Protein AF-A0A0G9JXY8-F1 (afdb_monomer)

Mean predicted aligned error: 20.59 Å

pLDDT: mean 70.26, std 19.55, range [36.16, 97.0]

Radius of gyration: 35.12 Å; Cα contacts (8 Å, |Δi|>4): 78; chains: 1; bounding box: 92×26×79 Å

Organism: NCBI:txid1447256

Structure (mmCIF, N/CA/C/O backbone):
data_AF-A0A0G9JXY8-F1
#
_entry.id   AF-A0A0G9JXY8-F1
#
loop_
_atom_site.group_PDB
_atom_site.id
_atom_site.type_symbol
_atom_site.label_atom_id
_atom_site.label_alt_id
_atom_site.label_comp_id
_atom_site.label_asym_id
_atom_site.label_entity_id
_atom_site.label_seq_id
_atom_site.pdbx_PDB_ins_code
_atom_site.Cartn_x
_atom_site.Cartn_y
_atom_site.Cartn_z
_atom_site.occupancy
_atom_site.B_iso_or_equiv
_atom_site.auth_seq_id
_atom_site.auth_comp_id
_atom_site.auth_asym_id
_atom_site.auth_atom_id
_atom_site.pdbx_PDB_model_num
ATOM 1 N N . MET A 1 1 ? -45.928 4.975 -36.017 1.00 40.66 1 MET A N 1
ATOM 2 C CA . MET A 1 1 ? -46.495 3.612 -35.951 1.00 40.66 1 MET A CA 1
ATOM 3 C C . MET A 1 1 ? -45.879 2.926 -34.745 1.00 40.66 1 MET A C 1
ATOM 5 O O . MET A 1 1 ? -44.666 2.890 -34.620 1.00 40.66 1 MET A O 1
ATOM 9 N N . MET A 1 2 ? -46.739 2.565 -33.805 1.00 36.16 2 MET A N 1
ATOM 10 C CA . MET A 1 2 ? -46.463 2.204 -32.417 1.00 36.16 2 MET A CA 1
ATOM 11 C C . MET A 1 2 ? -46.077 0.725 -32.297 1.00 36.16 2 MET A C 1
ATOM 13 O O . MET A 1 2 ? -46.647 -0.086 -33.024 1.00 36.16 2 MET A O 1
ATOM 17 N N . LYS A 1 3 ? -45.189 0.384 -31.352 1.00 41.06 3 LYS A N 1
ATOM 18 C CA . LYS A 1 3 ? -45.282 -0.812 -30.487 1.00 41.06 3 LYS A CA 1
ATOM 19 C C . LYS A 1 3 ? -44.211 -0.744 -29.393 1.00 41.06 3 LYS A C 1
ATOM 21 O O . LYS A 1 3 ? -43.094 -1.219 -29.542 1.00 41.06 3 LYS A O 1
ATOM 26 N N . ILE A 1 4 ? -44.592 -0.095 -28.297 1.00 48.12 4 ILE A N 1
ATOM 27 C CA . ILE A 1 4 ? -43.964 -0.228 -26.982 1.00 48.12 4 ILE A CA 1
ATOM 28 C C . ILE A 1 4 ? -44.532 -1.519 -26.388 1.00 48.12 4 ILE A C 1
ATOM 30 O O . ILE A 1 4 ? -45.752 -1.661 -26.303 1.00 48.12 4 ILE A O 1
ATOM 34 N N . LEU A 1 5 ? -43.667 -2.471 -26.042 1.00 46.06 5 LEU A N 1
ATOM 35 C CA . LEU A 1 5 ? -44.064 -3.706 -25.372 1.00 46.06 5 LEU A CA 1
ATOM 36 C C . LEU A 1 5 ? -44.065 -3.451 -23.860 1.00 46.06 5 LEU A C 1
ATOM 38 O O . LEU A 1 5 ? -43.018 -3.375 -23.223 1.00 46.06 5 LEU A O 1
ATOM 42 N N . THR A 1 6 ? -45.257 -3.249 -23.313 1.00 49.25 6 THR A N 1
ATOM 43 C CA . THR A 1 6 ? -45.555 -3.316 -21.881 1.00 49.25 6 THR A CA 1
ATOM 44 C C . THR A 1 6 ? -45.817 -4.770 -21.462 1.00 49.25 6 THR A C 1
ATOM 46 O O . THR A 1 6 ? -46.086 -5.608 -22.320 1.00 49.25 6 THR A O 1
ATOM 49 N N . ILE A 1 7 ? -45.830 -5.006 -20.137 1.00 50.84 7 ILE A N 1
ATOM 50 C CA . ILE A 1 7 ? -46.260 -6.208 -19.375 1.00 50.84 7 ILE A CA 1
ATOM 51 C C . ILE A 1 7 ? -45.054 -7.030 -18.857 1.00 50.84 7 ILE A C 1
ATOM 53 O O . ILE A 1 7 ? -44.237 -7.485 -19.638 1.00 50.84 7 ILE A O 1
ATOM 57 N N . GLY A 1 8 ? -44.853 -7.251 -17.552 1.00 46.72 8 GLY A N 1
ATOM 58 C CA . GLY A 1 8 ? -45.846 -7.326 -16.483 1.00 46.72 8 GLY A CA 1
ATOM 59 C C . GLY A 1 8 ? -45.350 -6.876 -15.108 1.00 46.72 8 GLY A C 1
ATOM 60 O O . GLY A 1 8 ? -44.263 -7.219 -14.652 1.00 46.72 8 GLY A O 1
ATOM 61 N N . LEU A 1 9 ? -46.242 -6.135 -14.449 1.00 49.97 9 LEU A N 1
ATOM 62 C CA . LEU A 1 9 ? -46.403 -6.098 -13.003 1.00 49.97 9 LEU A CA 1
ATOM 63 C C . LEU A 1 9 ? -46.558 -7.527 -12.459 1.00 49.97 9 LEU A C 1
ATOM 65 O O . LEU A 1 9 ? -47.470 -8.238 -12.876 1.00 49.97 9 LEU A O 1
ATOM 69 N N . LEU A 1 10 ? -45.780 -7.879 -11.437 1.00 45.28 10 LEU A N 1
ATOM 70 C CA . LEU A 1 10 ? -46.230 -8.818 -10.407 1.00 45.28 10 LEU A CA 1
ATOM 71 C C . LEU A 1 10 ? -45.672 -8.391 -9.041 1.00 45.28 10 LEU A C 1
ATOM 73 O O . LEU A 1 10 ? -44.858 -9.064 -8.421 1.00 45.28 10 LEU A O 1
ATOM 77 N N . SER A 1 11 ? -46.105 -7.209 -8.596 1.00 54.44 11 SER A N 1
ATOM 78 C CA . SER A 1 11 ? -46.057 -6.805 -7.190 1.00 54.44 11 SER A CA 1
ATOM 79 C C . SER A 1 11 ? -47.348 -7.284 -6.531 1.00 54.44 11 SER A C 1
ATOM 81 O O . SER A 1 11 ? -48.369 -6.608 -6.626 1.00 54.44 11 SER A O 1
ATOM 83 N N . ILE A 1 12 ? -47.331 -8.476 -5.931 1.00 59.62 12 ILE A N 1
ATOM 84 C CA . ILE A 1 12 ? -48.393 -8.959 -5.039 1.00 59.62 12 ILE A CA 1
ATOM 85 C C . ILE A 1 12 ? -47.738 -9.838 -3.977 1.00 59.62 12 ILE A C 1
ATOM 87 O O . ILE A 1 12 ? -47.480 -11.000 -4.236 1.00 59.62 12 ILE A O 1
ATOM 91 N N . PHE A 1 13 ? -47.474 -9.276 -2.799 1.00 47.97 13 PHE A N 1
ATOM 92 C CA . PHE A 1 13 ? -47.659 -9.941 -1.501 1.00 47.97 13 PHE A CA 1
ATOM 93 C C . PHE A 1 13 ? -47.705 -8.845 -0.429 1.00 47.97 13 PHE A C 1
ATOM 95 O O . PHE A 1 13 ? -46.766 -8.609 0.326 1.00 47.97 13 PHE A O 1
ATOM 102 N N . ILE A 1 14 ? -48.825 -8.120 -0.414 1.00 53.88 14 ILE A N 1
ATOM 103 C CA . ILE A 1 14 ? -49.224 -7.302 0.728 1.00 53.88 14 ILE A CA 1
ATOM 104 C C . ILE A 1 14 ? -49.769 -8.291 1.761 1.00 53.88 14 ILE A C 1
ATOM 106 O O . ILE A 1 14 ? -50.820 -8.895 1.555 1.00 53.88 14 ILE A O 1
ATOM 110 N N . LEU A 1 15 ? -49.027 -8.499 2.848 1.00 56.12 15 LEU A N 1
ATOM 111 C CA . LEU A 1 15 ? -49.523 -9.195 4.031 1.00 56.12 15 LEU A CA 1
ATOM 112 C C . LEU A 1 15 ? -50.567 -8.299 4.709 1.00 56.12 15 LEU A C 1
ATOM 114 O O . LEU A 1 15 ? -50.260 -7.478 5.570 1.00 56.12 15 LEU A O 1
ATOM 118 N N . SER A 1 16 ? -51.816 -8.452 4.276 1.00 55.81 16 SER A N 1
ATOM 119 C CA . SER A 1 16 ? -53.007 -7.911 4.923 1.00 55.81 16 SER A CA 1
ATOM 120 C C . SER A 1 16 ? -53.227 -8.628 6.256 1.00 55.81 16 SER A C 1
ATOM 122 O O . SER A 1 16 ? -53.865 -9.675 6.314 1.00 55.81 16 SER A O 1
ATOM 124 N N . GLY A 1 17 ? -52.679 -8.068 7.330 1.00 45.84 17 GLY A N 1
ATOM 125 C CA . GLY A 1 17 ? -52.884 -8.524 8.703 1.00 45.84 17 GLY A CA 1
ATOM 126 C C . GLY A 1 17 ? -53.539 -7.453 9.574 1.00 45.84 17 GLY A C 1
ATOM 127 O O . GLY A 1 17 ? -52.954 -7.054 10.572 1.00 45.84 17 GLY A O 1
ATOM 128 N N . CYS A 1 18 ? -54.736 -6.977 9.214 1.00 50.44 18 CYS A N 1
ATOM 129 C CA . CYS A 1 18 ? -55.580 -6.182 10.117 1.00 50.44 18 CYS A CA 1
ATOM 130 C C . CYS A 1 18 ? -56.654 -7.085 10.735 1.00 50.44 18 CYS A C 1
ATOM 132 O O . CYS A 1 18 ? -57.657 -7.392 10.098 1.00 50.44 18 CYS A O 1
ATOM 134 N N . SER A 1 19 ? -56.454 -7.503 11.985 1.00 45.44 19 SER A N 1
ATOM 135 C CA . SER A 1 19 ? -57.490 -8.143 12.804 1.00 45.44 19 SER A CA 1
ATOM 136 C C . SER A 1 19 ? -58.143 -7.082 13.694 1.00 45.44 19 SER A C 1
ATOM 138 O O . SER A 1 19 ? -57.686 -6.858 14.815 1.00 45.44 19 SER A O 1
ATOM 140 N N . SER A 1 20 ? -59.216 -6.434 13.230 1.00 50.00 20 SER A N 1
ATOM 141 C CA . SER A 1 20 ? -60.073 -5.624 14.106 1.00 50.00 20 SER A CA 1
ATOM 142 C C . SER A 1 20 ? -61.028 -6.542 14.874 1.00 50.00 20 SER A C 1
ATOM 144 O O . SER A 1 20 ? -61.936 -7.128 14.283 1.00 50.00 20 SER A O 1
ATOM 146 N N . LYS A 1 21 ? -60.843 -6.674 16.191 1.00 48.19 21 LYS A N 1
ATOM 147 C CA . LYS A 1 21 ? -61.873 -7.237 17.074 1.00 48.19 21 LYS A CA 1
ATOM 148 C C . LYS A 1 21 ? -62.808 -6.098 17.472 1.00 48.19 21 LYS A C 1
ATOM 150 O O . LYS A 1 21 ? -62.345 -5.105 18.023 1.00 48.19 21 LYS A O 1
ATOM 155 N N . GLN A 1 22 ? -64.086 -6.243 17.134 1.00 44.44 22 GLN A N 1
ATOM 156 C CA . GLN A 1 22 ? -65.157 -5.322 17.508 1.00 44.44 22 GLN A CA 1
ATOM 157 C C . GLN A 1 22 ? -65.331 -5.272 19.029 1.00 44.44 22 GLN A C 1
ATOM 159 O O . GLN A 1 22 ? -65.355 -6.303 19.702 1.00 44.44 22 GLN A O 1
ATOM 164 N N . GLU A 1 23 ? -65.471 -4.050 19.533 1.00 39.47 23 GLU A N 1
ATOM 165 C CA . GLU A 1 23 ? -65.946 -3.726 20.870 1.00 39.47 23 GLU A CA 1
ATOM 166 C C . GLU A 1 23 ? -67.444 -4.035 20.959 1.00 39.47 23 GLU A C 1
ATOM 168 O O . GLU A 1 23 ? -68.259 -3.446 20.252 1.00 39.47 23 GLU A O 1
ATOM 173 N N . THR A 1 24 ? -67.818 -4.948 21.850 1.00 39.16 24 THR A N 1
ATOM 174 C CA . THR A 1 24 ? -69.139 -4.916 22.483 1.00 39.16 24 TH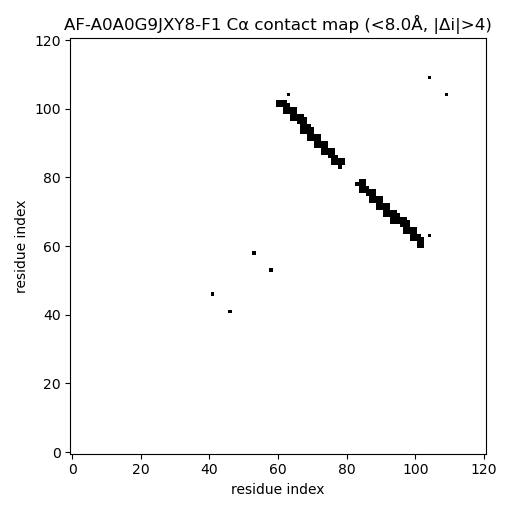R A CA 1
ATOM 175 C C . THR A 1 24 ? -68.995 -4.207 23.817 1.00 39.16 24 THR A C 1
ATOM 177 O O . THR A 1 24 ? -68.351 -4.707 24.741 1.00 39.16 24 THR A O 1
ATOM 180 N N . GLU A 1 25 ? -69.600 -3.028 23.879 1.00 42.75 25 GLU A N 1
ATOM 181 C CA . GLU A 1 25 ? -69.882 -2.253 25.076 1.00 42.75 25 GLU A CA 1
ATOM 182 C C . GLU A 1 25 ? -70.713 -3.102 26.053 1.00 42.75 25 GLU A C 1
ATOM 184 O O . GLU A 1 25 ? -71.868 -3.437 25.795 1.00 42.75 25 GLU A O 1
ATOM 189 N N . VAL A 1 26 ? -70.121 -3.457 27.193 1.00 43.06 26 VAL A N 1
ATOM 190 C CA . VAL A 1 26 ? -70.878 -3.744 28.413 1.00 43.06 26 VAL A CA 1
ATOM 191 C C . VAL A 1 26 ? -70.137 -3.086 29.563 1.00 43.06 26 VAL A C 1
ATOM 193 O O . VAL A 1 26 ? -69.029 -3.468 29.945 1.00 43.06 26 VAL A O 1
ATOM 196 N N . SER A 1 27 ? -70.762 -2.039 30.076 1.00 52.78 27 SER A N 1
ATOM 197 C CA . SER A 1 27 ? -70.394 -1.302 31.269 1.00 52.78 27 SER A CA 1
ATOM 198 C C . SER A 1 27 ? -70.265 -2.246 32.467 1.00 52.78 27 SER A C 1
ATOM 200 O O . SER A 1 27 ? -71.244 -2.695 33.055 1.00 52.78 27 SER A O 1
ATOM 202 N N . SER A 1 28 ? -69.029 -2.523 32.879 1.00 45.34 28 SER A N 1
ATOM 203 C CA . SER A 1 28 ? -68.752 -2.954 34.246 1.00 45.34 28 SER A CA 1
ATOM 204 C C . SER A 1 28 ? -67.434 -2.341 34.703 1.00 45.34 28 SER A C 1
ATOM 206 O O . SER A 1 28 ? -66.424 -2.362 33.999 1.00 45.34 28 SER A O 1
ATOM 208 N N . LEU A 1 29 ? -67.484 -1.695 35.863 1.00 53.19 29 LEU A N 1
ATOM 209 C CA . LEU A 1 29 ? -66.384 -0.955 36.466 1.00 53.19 29 LEU A CA 1
ATOM 210 C C . LEU A 1 29 ? -65.161 -1.868 36.61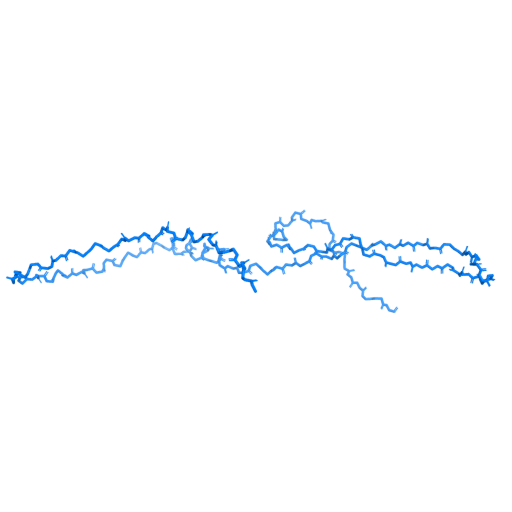9 1.00 53.19 29 LEU A C 1
ATOM 212 O O . LEU A 1 29 ? -65.125 -2.751 37.478 1.00 53.19 29 LEU A O 1
ATOM 216 N N . LYS A 1 30 ? -64.135 -1.651 35.792 1.00 50.25 30 LYS A N 1
ATOM 217 C CA . LYS A 1 30 ? -62.868 -2.370 35.907 1.00 50.25 30 LYS A CA 1
ATOM 218 C C . LYS A 1 30 ? -62.121 -1.822 37.121 1.00 50.25 30 LYS A C 1
ATOM 220 O O . LYS A 1 30 ? -61.562 -0.729 37.079 1.00 50.25 30 LYS A O 1
ATOM 225 N N . LYS A 1 31 ? -62.133 -2.584 38.216 1.00 53.12 31 LYS A N 1
ATOM 226 C CA . LYS A 1 31 ? -61.317 -2.338 39.411 1.00 53.12 31 LYS A CA 1
ATOM 227 C C . LYS A 1 31 ? -59.862 -2.141 38.976 1.00 53.12 31 LYS A C 1
ATOM 229 O O . LYS A 1 31 ? -59.235 -3.076 38.479 1.00 53.12 31 LYS A O 1
ATOM 234 N N . VAL A 1 32 ? -59.337 -0.930 39.147 1.00 51.88 32 VAL A N 1
ATOM 235 C CA . VAL A 1 32 ? -57.906 -0.658 38.993 1.00 51.88 32 VAL A CA 1
ATOM 236 C C . VAL A 1 32 ? -57.209 -1.404 40.126 1.00 51.88 32 VAL A C 1
ATOM 238 O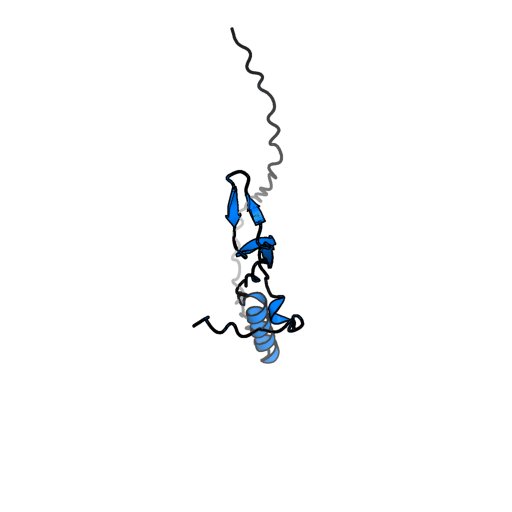 O . VAL A 1 32 ? -57.265 -0.995 41.283 1.00 51.88 32 VAL A O 1
ATOM 241 N N . SER A 1 33 ? -56.616 -2.556 39.815 1.00 56.00 33 SER A N 1
ATOM 242 C CA . SER A 1 33 ? -55.658 -3.193 40.714 1.00 56.00 33 SER A CA 1
ATOM 243 C C . SER A 1 33 ? -54.490 -2.223 40.897 1.00 56.00 33 SER A C 1
ATOM 245 O O . SER A 1 33 ? -53.978 -1.745 39.877 1.00 56.00 33 SER A O 1
ATOM 247 N N . PRO A 1 34 ? -54.033 -1.944 42.128 1.00 52.09 34 PRO A N 1
ATOM 248 C CA . PRO A 1 34 ? -52.748 -1.298 42.321 1.00 52.09 34 PRO A CA 1
ATOM 249 C C . PRO A 1 34 ? -51.713 -2.173 41.615 1.00 52.09 34 PRO A C 1
ATOM 251 O O . PRO A 1 34 ? -51.459 -3.301 42.031 1.00 52.09 34 PRO A O 1
ATOM 254 N N . GLN A 1 35 ? -51.176 -1.705 40.488 1.00 53.88 35 GLN A N 1
ATOM 255 C CA . GLN A 1 35 ? -49.955 -2.286 39.963 1.00 53.88 35 GLN A CA 1
ATOM 256 C C . GLN A 1 35 ? -48.870 -1.855 40.940 1.00 53.88 35 GLN A C 1
ATOM 258 O O . GLN A 1 35 ? -48.284 -0.782 40.797 1.00 53.88 35 GLN A O 1
ATOM 263 N N . GLU A 1 36 ? -48.652 -2.661 41.977 1.00 56.84 36 GLU A N 1
ATOM 264 C CA . GLU A 1 36 ? -47.386 -2.645 42.689 1.00 56.84 36 GLU A CA 1
ATOM 265 C C . GLU A 1 36 ? -46.319 -2.868 41.623 1.00 56.84 36 GLU A C 1
ATOM 267 O O . GLU A 1 36 ? -46.130 -3.970 41.105 1.00 56.84 36 GLU A O 1
ATOM 272 N N . LYS A 1 37 ? -45.657 -1.777 41.226 1.00 51.62 37 LYS A N 1
ATOM 273 C CA . LYS A 1 37 ? -44.377 -1.855 40.544 1.00 51.62 37 LYS A CA 1
ATOM 274 C C . LYS A 1 37 ? -43.452 -2.547 41.529 1.00 51.62 37 LYS A C 1
ATOM 276 O O . LYS A 1 37 ? -42.839 -1.896 42.368 1.00 51.62 37 LYS A O 1
ATOM 281 N N . ILE A 1 38 ? -43.384 -3.871 41.443 1.00 57.47 38 ILE A N 1
ATOM 282 C CA . ILE A 1 38 ? -42.322 -4.652 42.055 1.00 57.47 38 ILE A CA 1
ATOM 283 C C . ILE A 1 38 ? -41.064 -4.185 41.333 1.00 57.47 38 ILE A C 1
ATOM 285 O O . ILE A 1 38 ? -40.741 -4.647 40.237 1.00 57.47 38 ILE A O 1
ATOM 289 N N . VAL A 1 39 ? -40.409 -3.177 41.904 1.00 61.72 39 VAL A N 1
ATOM 290 C CA . VAL A 1 39 ? -39.080 -2.755 41.493 1.00 61.72 39 VAL A CA 1
ATOM 291 C C . VAL A 1 39 ? -38.202 -3.951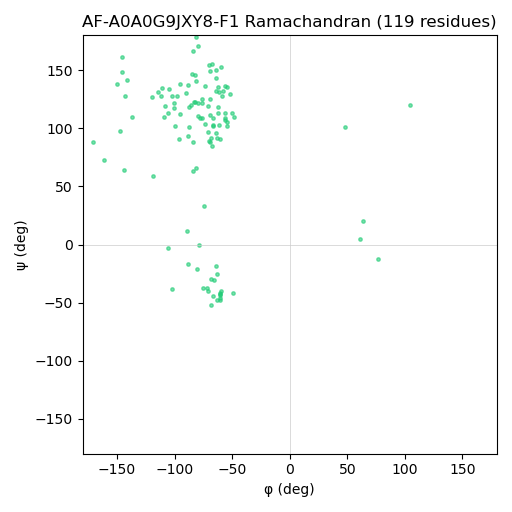 41.815 1.00 61.72 39 VAL A C 1
ATOM 293 O O . VAL A 1 39 ? -37.832 -4.167 42.965 1.00 61.72 39 VAL A O 1
ATOM 296 N N . LYS A 1 40 ? -37.959 -4.804 40.817 1.00 65.62 40 LYS A N 1
ATOM 297 C CA . LYS A 1 40 ? -36.940 -5.842 40.917 1.00 65.62 40 LYS A CA 1
ATOM 298 C C . LYS A 1 40 ? -35.626 -5.105 41.114 1.00 6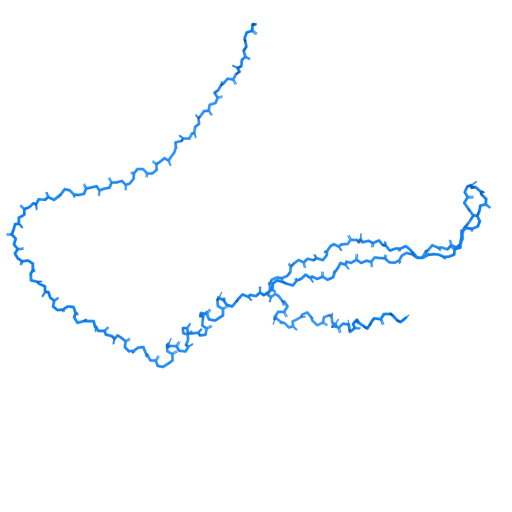5.62 40 LYS A C 1
ATOM 300 O O . LYS A 1 40 ? -35.112 -4.483 40.189 1.00 65.62 40 LYS A O 1
ATOM 305 N N . ILE A 1 41 ? -35.158 -5.097 42.355 1.00 68.38 41 ILE A N 1
ATOM 306 C CA . ILE A 1 41 ? -33.839 -4.600 42.707 1.00 68.38 41 ILE A CA 1
ATOM 307 C C . ILE A 1 41 ? -32.889 -5.643 42.132 1.00 68.38 41 ILE A C 1
ATOM 309 O O . ILE A 1 41 ? -32.723 -6.723 42.700 1.00 68.38 41 ILE A O 1
ATOM 313 N N . ASP A 1 42 ? -32.374 -5.369 40.936 1.00 70.25 42 ASP A N 1
ATOM 314 C CA . ASP A 1 42 ? -31.344 -6.200 40.330 1.00 70.25 42 ASP A CA 1
ATOM 315 C C . ASP A 1 42 ? -30.160 -6.272 41.303 1.00 70.25 42 ASP A C 1
ATOM 317 O O . ASP A 1 42 ? -29.781 -5.270 41.920 1.00 70.25 42 ASP A O 1
ATOM 321 N N . SER A 1 43 ? -29.592 -7.465 41.478 1.00 85.31 43 SER A N 1
ATOM 322 C CA . SER A 1 43 ? -28.381 -7.613 42.281 1.00 85.31 43 SER A CA 1
ATOM 323 C C . SER A 1 43 ? -27.257 -6.768 41.671 1.00 85.31 43 SER A C 1
ATOM 325 O O . SER A 1 43 ? -27.235 -6.526 40.462 1.00 85.31 43 SER A O 1
ATOM 327 N N . LEU A 1 44 ? -26.304 -6.333 42.503 1.00 86.50 44 LEU A N 1
ATOM 328 C CA . LEU A 1 44 ? -25.148 -5.546 42.053 1.00 86.50 44 LEU A CA 1
ATOM 329 C C . LEU A 1 44 ? -24.457 -6.204 40.841 1.00 86.50 44 LEU A C 1
ATOM 331 O O . LEU A 1 44 ? -24.161 -5.540 39.853 1.00 86.50 44 LEU A O 1
ATOM 335 N N . TYR A 1 45 ? -24.324 -7.532 40.886 1.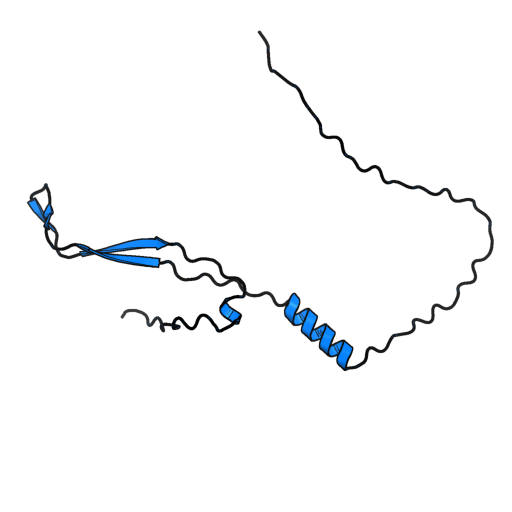00 85.69 45 TYR A N 1
ATOM 336 C CA . TYR A 1 45 ? -23.767 -8.342 39.808 1.00 85.69 45 TYR A CA 1
ATOM 337 C C . TYR A 1 45 ? -24.556 -8.239 38.495 1.00 85.69 45 TYR A C 1
ATOM 339 O O . TYR A 1 45 ? -23.968 -8.062 37.431 1.00 85.69 45 TYR A O 1
ATOM 347 N N . GLU A 1 46 ? -25.889 -8.332 38.539 1.00 90.50 46 GLU A N 1
ATOM 348 C CA . GLU A 1 46 ? -26.712 -8.234 37.326 1.00 90.50 46 GLU A CA 1
ATOM 349 C C . GLU A 1 46 ? -26.637 -6.838 36.701 1.00 90.50 46 GLU A C 1
ATOM 351 O O . GLU A 1 46 ? -26.714 -6.705 35.479 1.00 90.50 46 GLU A O 1
ATOM 356 N N . LYS A 1 47 ? -26.441 -5.798 37.518 1.00 90.06 47 LYS A N 1
ATOM 357 C CA . LYS A 1 47 ? -26.225 -4.437 37.028 1.00 90.06 47 LYS A CA 1
ATOM 358 C C . LYS A 1 47 ? -24.878 -4.303 36.311 1.00 90.06 47 LYS A C 1
ATOM 360 O O . LYS A 1 47 ? -24.859 -3.876 35.160 1.00 90.06 47 LYS A O 1
ATOM 365 N N . GLU A 1 48 ? -23.788 -4.730 36.946 1.00 89.00 48 GLU A N 1
ATOM 366 C CA . GLU A 1 48 ? -22.436 -4.685 36.364 1.00 89.00 48 GLU A CA 1
ATOM 367 C C . GLU A 1 48 ? -22.340 -5.524 35.087 1.00 89.00 48 GLU A C 1
ATOM 369 O O . GLU A 1 48 ? -21.791 -5.087 34.077 1.00 89.00 48 GLU A O 1
ATOM 374 N N . ARG A 1 49 ? -22.948 -6.715 35.088 1.00 89.06 49 ARG A N 1
ATOM 375 C CA . ARG A 1 49 ? -23.011 -7.583 33.911 1.00 89.06 49 ARG A CA 1
ATOM 376 C C . ARG A 1 49 ? -23.729 -6.906 32.745 1.00 89.06 49 ARG A C 1
ATOM 378 O O . ARG A 1 49 ? -23.276 -7.023 31.607 1.00 89.06 49 ARG A O 1
ATOM 385 N N . LYS A 1 50 ? -24.851 -6.225 33.003 1.00 88.88 50 LYS A N 1
ATOM 386 C CA . LYS A 1 50 ? -25.597 -5.486 31.973 1.00 88.88 50 LYS A CA 1
ATOM 387 C C . LYS A 1 50 ? -24.798 -4.293 31.458 1.00 88.88 50 LYS A C 1
ATOM 389 O O . LYS A 1 50 ? -24.734 -4.116 30.248 1.00 88.88 50 LYS A O 1
ATOM 394 N N . GLU A 1 51 ? -24.173 -3.518 32.342 1.00 88.06 51 GLU A N 1
ATOM 395 C CA . GLU A 1 51 ? -23.326 -2.378 31.965 1.00 88.06 51 GLU A CA 1
ATOM 396 C C . GLU A 1 51 ? -22.146 -2.821 31.094 1.00 88.06 51 GLU A C 1
ATOM 398 O O . GLU A 1 51 ? -21.972 -2.292 29.999 1.00 88.06 51 GLU A O 1
ATOM 403 N N . PHE A 1 52 ? -21.426 -3.870 31.496 1.00 85.38 52 PHE A N 1
ATOM 404 C CA . PHE A 1 52 ? -20.326 -4.441 30.716 1.00 85.38 52 PHE A CA 1
ATOM 405 C C . PHE A 1 52 ? -20.773 -4.931 29.330 1.00 85.38 52 PHE A C 1
ATOM 407 O O . PHE A 1 52 ? -20.076 -4.758 28.328 1.00 85.38 52 PHE A O 1
ATOM 414 N N . LEU A 1 53 ? -21.948 -5.557 29.251 1.00 84.56 53 LEU A N 1
ATOM 415 C CA . LEU A 1 53 ? -22.487 -6.096 28.006 1.00 84.56 53 LEU A CA 1
ATOM 416 C C . LEU A 1 53 ? -22.957 -4.977 27.066 1.00 84.56 53 LEU A C 1
ATOM 418 O O . LEU A 1 53 ? -22.718 -5.058 25.862 1.00 84.56 53 LEU A O 1
ATOM 422 N N . VAL A 1 54 ? -23.547 -3.911 27.612 1.00 84.38 54 VAL A N 1
ATOM 423 C CA . VAL A 1 54 ? -23.885 -2.686 26.874 1.00 84.38 54 VAL A CA 1
ATOM 424 C C . VAL A 1 54 ? -22.615 -2.008 26.363 1.00 84.38 54 VAL A C 1
ATOM 426 O O . VAL A 1 54 ? -22.525 -1.700 25.179 1.00 84.38 54 VAL A O 1
ATOM 429 N N . GLU A 1 55 ? -21.603 -1.836 27.208 1.00 81.12 55 GLU A N 1
ATOM 430 C CA . GLU A 1 55 ? -20.323 -1.250 26.810 1.00 81.12 55 GLU A CA 1
ATOM 431 C C . GLU A 1 55 ? -19.638 -2.082 25.718 1.00 81.12 55 GLU A C 1
ATOM 433 O O . GLU A 1 55 ? -19.176 -1.548 24.713 1.00 81.12 55 GLU A O 1
ATOM 438 N N . THR A 1 56 ? -19.640 -3.408 25.837 1.00 74.81 56 THR A N 1
ATOM 439 C CA . THR A 1 56 ? -19.001 -4.287 24.847 1.00 74.81 56 THR A CA 1
ATOM 440 C C . THR A 1 56 ? -19.766 -4.333 23.521 1.00 74.81 56 THR A C 1
ATOM 442 O O . THR A 1 56 ? -19.142 -4.351 22.461 1.00 74.81 56 THR A O 1
ATOM 445 N N . MET A 1 57 ? -21.103 -4.356 23.550 1.00 70.44 57 MET A N 1
ATOM 446 C CA . MET A 1 57 ? -21.921 -4.401 22.329 1.00 70.44 57 MET A CA 1
ATOM 447 C C . MET A 1 57 ? -21.987 -3.059 21.603 1.00 70.44 57 MET A C 1
ATOM 449 O O . MET A 1 57 ? -22.010 -3.042 20.374 1.00 70.44 57 MET A O 1
ATOM 453 N N . TYR A 1 58 ? -22.053 -1.952 22.345 1.00 67.38 58 TYR A N 1
ATOM 454 C CA . TYR A 1 58 ? -22.279 -0.620 21.783 1.00 67.38 58 TYR A CA 1
ATOM 455 C C . TYR A 1 58 ? -21.029 0.264 21.766 1.00 67.38 58 TYR A C 1
ATOM 457 O O . TYR A 1 58 ? -21.096 1.371 21.228 1.00 67.38 58 TYR A O 1
ATOM 465 N N . SER A 1 59 ? -19.883 -0.191 22.293 1.00 69.00 59 SER A N 1
ATOM 466 C CA . SER A 1 59 ? -18.613 0.496 22.045 1.00 69.00 59 SER A CA 1
ATOM 467 C C . SER A 1 59 ? -18.313 0.448 20.551 1.00 69.00 59 SER A C 1
ATOM 469 O O . SER A 1 59 ? -18.102 -0.606 19.944 1.00 69.00 59 SER A O 1
ATOM 471 N N . SER A 1 60 ? -18.337 1.621 19.923 1.00 60.41 60 SER A N 1
ATOM 472 C CA . SER A 1 60 ? -18.018 1.745 18.512 1.00 60.41 60 SER A CA 1
ATOM 473 C C . SER A 1 60 ? -16.544 1.406 18.315 1.00 60.41 60 SER A C 1
ATOM 475 O O . SER A 1 60 ? -15.634 2.145 18.693 1.00 60.41 60 SER A O 1
ATOM 477 N N . LYS A 1 61 ? -16.286 0.248 17.710 1.00 70.50 61 LYS A N 1
ATOM 478 C CA . LYS A 1 61 ? -14.942 -0.092 17.254 1.00 70.50 61 LYS A CA 1
ATOM 479 C C . LYS A 1 61 ? -14.623 0.820 16.076 1.00 70.50 61 LYS A C 1
ATOM 481 O O . LYS A 1 61 ? -15.262 0.726 15.031 1.00 70.50 61 LYS A O 1
ATOM 486 N N . ILE A 1 62 ? -13.683 1.739 16.271 1.00 75.75 62 ILE A N 1
ATOM 487 C CA . ILE A 1 62 ? -13.248 2.668 15.226 1.00 75.75 62 ILE A CA 1
ATOM 488 C C . ILE A 1 62 ? -12.637 1.837 14.089 1.00 75.75 62 ILE A C 1
ATOM 490 O O . ILE A 1 62 ? -11.655 1.135 14.326 1.00 75.75 62 ILE A O 1
ATOM 494 N N . PRO A 1 63 ? -13.185 1.876 12.865 1.00 80.19 63 PRO A N 1
ATOM 495 C CA . PRO A 1 63 ? -12.609 1.126 11.762 1.00 80.19 63 PRO A CA 1
ATOM 496 C C . PRO A 1 63 ? -11.211 1.669 11.458 1.00 80.19 63 PRO A C 1
ATOM 498 O O . PRO A 1 63 ? -11.013 2.879 11.337 1.00 80.19 63 PRO A O 1
ATOM 501 N N . VAL A 1 64 ? -10.241 0.769 11.320 1.00 82.75 64 VAL A N 1
ATOM 502 C CA . VAL A 1 64 ? -8.861 1.121 10.968 1.00 82.75 64 VAL A CA 1
ATOM 503 C C . VAL A 1 64 ? -8.583 0.603 9.563 1.00 82.75 64 VAL A C 1
ATOM 505 O O . VAL A 1 64 ? -8.924 -0.534 9.237 1.00 82.75 64 VAL A O 1
ATOM 508 N N . LYS A 1 65 ? -7.972 1.433 8.716 1.00 84.81 65 LYS A N 1
ATOM 509 C CA . LYS A 1 65 ? -7.521 1.021 7.383 1.00 84.81 65 LYS A CA 1
ATOM 510 C C . LYS A 1 65 ? -6.086 0.504 7.476 1.00 84.81 65 LYS A C 1
ATOM 512 O O . LYS A 1 65 ? -5.229 1.193 8.031 1.00 84.81 65 LYS A O 1
ATOM 517 N N . THR A 1 66 ? -5.803 -0.674 6.924 1.00 86.75 66 THR A N 1
ATOM 518 C CA . THR A 1 66 ? -4.410 -1.123 6.770 1.00 86.75 66 THR A CA 1
ATOM 519 C C . THR A 1 66 ? -3.680 -0.253 5.744 1.00 86.75 66 THR A C 1
ATOM 521 O O . THR A 1 66 ? -4.323 0.335 4.874 1.00 86.75 66 THR A O 1
ATOM 524 N N . PRO A 1 67 ? -2.343 -0.148 5.799 1.00 89.25 67 PRO A N 1
ATOM 525 C CA . PRO A 1 67 ? -1.597 0.513 4.734 1.00 89.25 67 PRO A CA 1
ATOM 526 C C . PRO A 1 67 ? -1.732 -0.247 3.404 1.00 89.25 67 PRO A C 1
ATOM 528 O O . PRO A 1 67 ? -1.875 -1.472 3.392 1.00 89.25 67 PRO A O 1
ATOM 531 N N . ASP A 1 68 ? -1.667 0.488 2.293 1.00 92.12 68 ASP A N 1
ATOM 532 C CA . ASP A 1 68 ? -1.648 -0.082 0.944 1.00 92.12 68 ASP A CA 1
ATOM 533 C C . ASP A 1 68 ? -0.312 -0.812 0.695 1.00 92.12 68 ASP A C 1
ATOM 535 O O . ASP A 1 68 ? 0.746 -0.422 1.208 1.00 92.12 68 ASP A O 1
ATOM 539 N N . LYS A 1 69 ? -0.332 -1.866 -0.125 1.00 92.38 69 LYS A N 1
ATOM 540 C CA . LYS A 1 69 ? 0.879 -2.606 -0.493 1.00 92.38 69 LYS A CA 1
ATOM 541 C C . LYS A 1 69 ? 1.528 -1.968 -1.715 1.00 92.38 69 LYS A C 1
ATOM 543 O O . LYS A 1 69 ? 0.951 -1.953 -2.803 1.00 92.38 69 LYS A O 1
ATOM 548 N N . ILE A 1 70 ? 2.759 -1.492 -1.545 1.00 94.38 70 ILE A N 1
ATOM 549 C CA . ILE A 1 70 ? 3.527 -0.806 -2.590 1.00 94.38 70 ILE A CA 1
ATOM 550 C C . ILE A 1 70 ? 4.742 -1.655 -2.967 1.00 94.38 70 ILE A C 1
ATOM 552 O O . ILE A 1 70 ? 5.495 -2.100 -2.099 1.00 94.38 70 ILE A O 1
ATOM 556 N N . LEU A 1 71 ? 4.949 -1.867 -4.266 1.00 95.75 71 LEU A N 1
ATOM 557 C CA . LEU A 1 71 ? 6.184 -2.422 -4.809 1.00 95.75 71 LEU A CA 1
ATOM 558 C C . LEU A 1 71 ? 7.114 -1.301 -5.250 1.00 95.75 71 LEU A C 1
ATOM 560 O O . LEU A 1 71 ? 6.688 -0.340 -5.888 1.00 95.75 71 LEU A O 1
ATOM 564 N N . ARG A 1 72 ? 8.400 -1.469 -4.942 1.00 95.56 72 ARG A N 1
ATOM 565 C CA . ARG A 1 72 ? 9.476 -0.614 -5.433 1.00 95.56 72 ARG A CA 1
ATOM 566 C C . ARG A 1 72 ? 10.261 -1.373 -6.494 1.00 95.56 72 ARG A C 1
ATOM 568 O O . ARG A 1 72 ? 10.932 -2.351 -6.171 1.00 95.56 72 ARG A O 1
ATOM 575 N N . VAL A 1 73 ? 10.185 -0.905 -7.732 1.00 95.94 73 VAL A N 1
ATOM 576 C CA . VAL A 1 73 ? 10.897 -1.472 -8.878 1.00 95.94 73 VAL A CA 1
ATOM 577 C C . VAL A 1 73 ? 12.128 -0.620 -9.152 1.00 9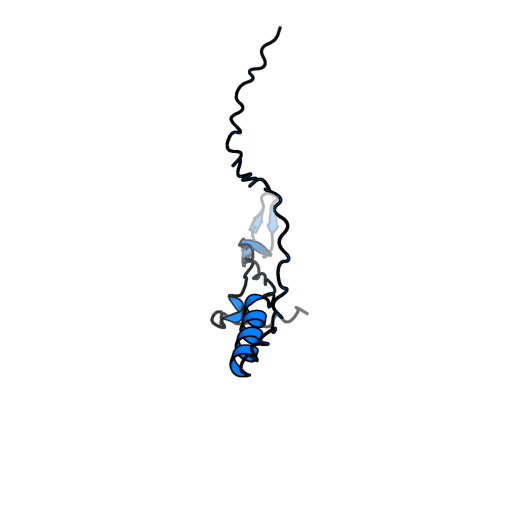5.94 73 VAL A C 1
ATOM 579 O O . VAL A 1 73 ? 12.005 0.582 -9.375 1.00 95.94 73 VAL A O 1
ATOM 582 N N . LEU A 1 74 ? 13.308 -1.237 -9.113 1.00 95.62 74 LEU A N 1
ATOM 583 C CA . LEU A 1 74 ? 14.541 -0.617 -9.591 1.00 95.62 74 LEU A CA 1
ATOM 584 C C . LEU A 1 74 ? 14.617 -0.802 -11.102 1.00 95.62 74 LEU A C 1
ATOM 586 O O . LEU A 1 74 ? 14.600 -1.933 -11.586 1.00 95.62 74 LEU A O 1
ATOM 590 N N . VAL A 1 75 ? 14.722 0.303 -11.824 1.00 94.69 75 VAL A N 1
ATOM 591 C CA . VAL A 1 75 ? 15.016 0.299 -13.252 1.00 94.69 75 VAL A CA 1
ATOM 592 C C . VAL A 1 75 ? 16.492 0.629 -13.402 1.00 94.69 75 VAL A C 1
ATOM 594 O O . VAL A 1 75 ? 16.936 1.697 -12.975 1.00 94.69 75 VAL A O 1
ATOM 597 N N . MET A 1 76 ? 17.254 -0.315 -13.955 1.00 95.69 76 MET A N 1
ATOM 598 C CA . MET A 1 76 ? 18.670 -0.097 -14.240 1.00 95.69 76 MET A CA 1
ATOM 599 C C . MET A 1 76 ? 18.835 0.889 -15.399 1.00 95.69 76 MET A C 1
ATOM 601 O O . MET A 1 76 ? 17.938 0.962 -16.240 1.00 95.69 76 MET A O 1
ATOM 605 N N . PRO A 1 77 ? 19.968 1.608 -15.479 1.00 96.44 77 PRO A N 1
ATOM 606 C CA . PRO A 1 77 ? 20.230 2.511 -16.579 1.00 96.44 77 PRO A CA 1
ATOM 607 C C . PRO A 1 77 ? 20.102 1.815 -17.930 1.00 96.44 77 PRO A C 1
ATOM 609 O O . PRO A 1 77 ? 20.610 0.707 -18.119 1.00 96.44 77 PRO A O 1
ATOM 612 N N . TYR A 1 78 ? 19.439 2.481 -18.865 1.00 94.69 78 TYR A N 1
ATOM 613 C CA . TYR A 1 78 ? 19.246 1.995 -20.224 1.00 94.69 78 TYR A CA 1
ATOM 614 C C . TYR A 1 78 ? 19.250 3.165 -21.203 1.00 94.69 78 TYR A C 1
ATOM 616 O O . TYR A 1 78 ? 19.098 4.321 -20.812 1.00 94.69 78 TYR A O 1
ATOM 624 N N . VAL A 1 79 ? 19.463 2.858 -22.477 1.00 96.38 79 VAL A N 1
ATOM 625 C CA . VAL A 1 79 ? 19.325 3.831 -23.560 1.00 96.38 79 VAL A CA 1
ATOM 626 C C . VAL A 1 79 ? 17.950 3.625 -24.176 1.00 96.38 79 VAL A C 1
ATOM 628 O O . VAL A 1 79 ? 17.587 2.488 -24.482 1.00 96.38 79 VAL A O 1
ATOM 631 N N . ASP A 1 80 ? 17.176 4.699 -24.285 1.00 94.69 80 ASP A N 1
ATOM 632 C CA . ASP A 1 80 ? 15.851 4.660 -24.901 1.00 94.69 80 ASP A CA 1
ATOM 633 C C . ASP A 1 80 ? 15.916 4.725 -26.439 1.00 94.69 80 ASP A C 1
ATOM 635 O O . ASP A 1 80 ? 16.990 4.784 -27.042 1.00 94.69 80 ASP A O 1
ATOM 639 N N . GLU A 1 81 ? 14.750 4.673 -27.086 1.00 96.50 81 GLU A N 1
ATOM 640 C CA . GLU A 1 81 ? 14.630 4.724 -28.550 1.00 96.50 81 GLU A CA 1
ATOM 641 C C . GLU A 1 81 ? 15.143 6.049 -29.142 1.00 96.50 81 GLU A C 1
ATOM 643 O O . GLU A 1 81 ? 15.616 6.076 -30.279 1.00 96.50 81 GLU A O 1
ATOM 648 N N . ASP A 1 82 ? 15.131 7.122 -28.349 1.00 97.00 82 ASP A N 1
ATOM 649 C CA . ASP A 1 82 ? 15.601 8.459 -28.715 1.00 97.00 82 ASP A CA 1
ATOM 650 C C . ASP A 1 82 ? 17.100 8.663 -28.412 1.00 97.00 82 ASP A C 1
ATOM 652 O O . ASP A 1 82 ? 17.607 9.785 -28.481 1.00 97.00 82 ASP A O 1
ATOM 656 N N . MET A 1 83 ? 17.831 7.583 -28.101 1.00 94.19 83 MET A N 1
ATOM 657 C CA . MET A 1 83 ? 19.261 7.582 -27.768 1.00 94.19 83 MET A CA 1
ATOM 658 C C . MET A 1 83 ? 19.617 8.364 -26.493 1.00 94.19 83 MET A C 1
ATOM 660 O O . MET A 1 83 ? 20.783 8.717 -26.285 1.00 94.19 83 MET A O 1
ATOM 664 N N . ASN A 1 84 ? 18.655 8.603 -25.601 1.00 95.69 84 ASN A N 1
ATOM 665 C CA . ASN A 1 84 ? 18.915 9.238 -24.317 1.00 95.69 84 ASN A CA 1
ATOM 666 C C . ASN A 1 84 ? 19.276 8.193 -23.261 1.00 95.69 84 ASN A C 1
ATOM 668 O O . ASN A 1 84 ? 18.652 7.13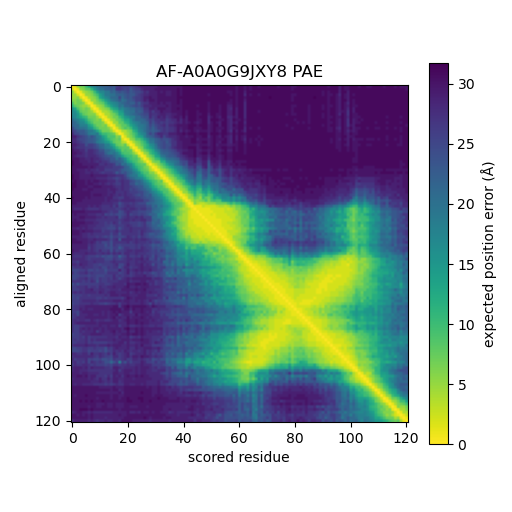7 -23.143 1.00 95.69 84 ASN A O 1
ATOM 672 N N . LEU A 1 85 ? 20.290 8.512 -22.454 1.00 94.94 85 LEU A N 1
ATOM 673 C CA . LEU A 1 85 ? 20.660 7.695 -21.307 1.00 94.94 85 LEU A CA 1
ATOM 674 C C . LEU A 1 85 ? 19.683 7.955 -20.161 1.00 94.94 85 LEU A C 1
ATOM 676 O O . LEU A 1 85 ? 19.737 8.996 -19.505 1.00 94.94 85 LEU A O 1
ATOM 680 N N . GLN A 1 86 ? 18.840 6.972 -19.883 1.00 94.12 86 GLN A N 1
ATOM 681 C CA . GLN A 1 86 ? 18.012 6.943 -18.691 1.00 94.12 86 GLN A CA 1
ATOM 682 C C . GLN A 1 86 ? 18.854 6.413 -17.531 1.00 94.12 86 GLN A C 1
ATOM 684 O O . GLN A 1 86 ? 19.428 5.327 -17.611 1.00 94.12 86 GLN A O 1
ATOM 689 N N . THR A 1 87 ? 18.969 7.188 -16.454 1.00 92.69 87 THR A N 1
ATOM 690 C CA . THR A 1 87 ? 19.719 6.796 -15.252 1.00 92.69 87 THR A CA 1
ATOM 691 C C . THR A 1 87 ? 18.907 5.860 -14.359 1.00 92.69 87 THR A C 1
ATOM 693 O O . THR A 1 87 ? 17.711 5.651 -14.571 1.00 92.69 87 THR A O 1
ATOM 696 N N . GLU A 1 88 ? 19.558 5.290 -13.342 1.00 92.94 88 GLU A N 1
ATOM 697 C CA . GLU A 1 88 ? 18.878 4.429 -12.377 1.00 92.94 88 GLU A CA 1
ATOM 698 C C . GLU A 1 88 ? 17.739 5.178 -11.684 1.00 92.94 88 GLU A C 1
ATOM 700 O O . GLU A 1 88 ? 17.904 6.312 -11.237 1.00 92.94 88 GLU A O 1
ATOM 705 N N . ASN A 1 89 ? 16.570 4.547 -11.622 1.00 93.38 89 ASN A N 1
ATOM 706 C CA . ASN A 1 89 ? 15.374 5.162 -11.063 1.00 93.38 89 ASN A CA 1
ATOM 707 C C . ASN A 1 89 ? 14.509 4.122 -10.352 1.00 93.38 89 ASN A C 1
ATOM 709 O O . ASN A 1 89 ? 14.434 2.957 -10.754 1.00 93.38 89 ASN A O 1
ATOM 713 N N . PHE A 1 90 ? 13.808 4.558 -9.306 1.00 96.00 90 PHE A N 1
ATOM 714 C CA . PHE A 1 90 ? 12.829 3.734 -8.604 1.00 96.00 90 PHE A CA 1
ATOM 715 C C . PHE A 1 90 ? 11.411 4.112 -9.015 1.00 96.00 90 PHE A C 1
ATOM 717 O O . PHE A 1 90 ? 11.010 5.266 -8.891 1.00 96.00 90 PHE A O 1
ATOM 724 N N . HIS A 1 91 ? 10.632 3.116 -9.425 1.00 94.12 91 HIS A N 1
ATOM 725 C CA . HIS A 1 91 ? 9.202 3.263 -9.673 1.00 94.12 91 HIS A CA 1
ATOM 726 C C . HIS A 1 91 ? 8.414 2.614 -8.538 1.00 94.12 91 HIS A C 1
ATOM 728 O O . HIS A 1 91 ? 8.717 1.495 -8.114 1.00 94.12 91 HIS A O 1
ATOM 734 N N . PHE A 1 92 ? 7.399 3.317 -8.041 1.00 96.06 92 PHE A N 1
ATOM 735 C CA . PHE A 1 92 ? 6.530 2.839 -6.970 1.00 96.06 92 PHE A CA 1
ATOM 736 C C . PHE A 1 92 ? 5.158 2.505 -7.541 1.00 96.06 92 PHE A C 1
ATOM 738 O O . PHE A 1 92 ? 4.484 3.372 -8.091 1.00 96.06 92 PHE A O 1
ATOM 745 N N . ILE A 1 93 ? 4.748 1.245 -7.412 1.00 94.38 93 ILE A N 1
ATOM 746 C CA . ILE A 1 93 ? 3.478 0.749 -7.946 1.00 94.38 93 ILE A CA 1
ATOM 747 C C . ILE A 1 93 ? 2.637 0.240 -6.782 1.00 94.38 93 ILE A C 1
ATOM 749 O O . ILE A 1 93 ? 3.089 -0.599 -5.999 1.00 94.38 93 ILE A O 1
ATOM 753 N N . LYS A 1 94 ? 1.403 0.735 -6.672 1.00 94.88 94 LYS A N 1
ATOM 754 C CA . LYS A 1 94 ? 0.421 0.200 -5.727 1.00 94.88 94 LYS A CA 1
ATOM 755 C C . LYS A 1 94 ? -0.125 -1.119 -6.273 1.00 94.88 94 LYS A C 1
ATOM 757 O O . LYS A 1 94 ? -0.651 -1.147 -7.381 1.00 94.88 94 LYS A O 1
ATOM 762 N N . VAL A 1 95 ? 0.022 -2.193 -5.504 1.00 93.69 95 VAL A N 1
ATOM 763 C CA . VAL A 1 95 ? -0.388 -3.551 -5.905 1.00 93.69 95 VAL A CA 1
ATOM 764 C C . VAL A 1 95 ? -1.688 -3.968 -5.252 1.00 93.69 95 VAL A C 1
ATOM 766 O O . VAL A 1 95 ? -2.492 -4.645 -5.881 1.00 93.69 95 VAL A O 1
ATOM 769 N N . ASP A 1 96 ? -1.874 -3.589 -3.992 1.00 92.25 96 ASP A N 1
ATOM 770 C CA . ASP A 1 96 ? -3.060 -3.949 -3.228 1.00 92.25 96 ASP A CA 1
ATOM 771 C C . ASP A 1 96 ? -3.491 -2.773 -2.360 1.00 92.25 96 ASP A C 1
ATOM 773 O O . ASP A 1 96 ? -2.652 -2.052 -1.804 1.00 92.25 96 ASP A O 1
ATOM 777 N N . ASP A 1 97 ? -4.801 -2.593 -2.261 1.00 92.19 97 ASP A N 1
ATOM 778 C CA . ASP A 1 97 ? -5.398 -1.560 -1.436 1.00 92.19 97 ASP A CA 1
ATOM 779 C C . ASP A 1 97 ? -5.466 -2.029 0.013 1.00 92.19 97 ASP A C 1
ATOM 781 O O . ASP A 1 97 ? -5.790 -3.175 0.329 1.00 92.19 97 ASP A O 1
ATOM 785 N N . GLY A 1 98 ? -5.192 -1.105 0.924 1.00 88.06 98 GLY A N 1
ATOM 786 C CA . GLY A 1 98 ? -5.391 -1.336 2.336 1.00 88.06 98 GLY A CA 1
ATOM 787 C C . GLY A 1 98 ? -6.851 -1.669 2.625 1.00 88.06 98 GLY A C 1
ATOM 788 O O . GLY A 1 98 ? -7.760 -0.922 2.250 1.00 88.06 98 GLY A O 1
ATOM 789 N N . ARG A 1 99 ? -7.084 -2.782 3.317 1.00 86.56 99 ARG A N 1
ATOM 790 C CA . ARG A 1 99 ? -8.422 -3.234 3.690 1.00 86.56 99 ARG A CA 1
ATOM 791 C C . ARG A 1 99 ? -8.884 -2.501 4.944 1.00 86.56 99 ARG A C 1
ATOM 793 O O . ARG A 1 99 ? -8.092 -2.199 5.838 1.00 86.56 99 ARG A O 1
ATOM 800 N N . TRP A 1 100 ? -10.182 -2.232 5.020 1.00 85.50 100 TRP A N 1
ATOM 801 C CA . TRP A 1 100 ? -10.808 -1.762 6.251 1.00 85.50 100 TRP A CA 1
ATOM 802 C C . TRP A 1 100 ? -10.978 -2.935 7.208 1.00 85.50 100 TRP A C 1
ATOM 804 O O . TRP A 1 100 ? -11.586 -3.941 6.852 1.00 85.50 100 TRP A O 1
ATOM 814 N N . ILE A 1 101 ? -10.447 -2.796 8.419 1.00 79.94 101 ILE A N 1
ATOM 815 C CA . ILE A 1 101 ? -10.535 -3.805 9.467 1.00 79.94 101 ILE A CA 1
ATOM 816 C C . ILE A 1 101 ? -11.424 -3.272 10.585 1.00 79.94 101 ILE A C 1
ATOM 818 O O . ILE A 1 101 ? -11.188 -2.191 11.135 1.00 79.94 101 ILE A O 1
ATOM 822 N N . LEU A 1 102 ? -12.428 -4.069 10.953 1.00 75.94 102 LEU A N 1
ATOM 823 C CA . LEU A 1 102 ? -13.286 -3.808 12.100 1.00 75.94 102 LEU A CA 1
ATOM 824 C C . LEU A 1 102 ? -12.984 -4.822 13.206 1.00 75.94 102 LEU A C 1
ATOM 826 O O . LEU A 1 102 ? -13.309 -5.999 13.101 1.00 75.94 102 LEU A O 1
ATOM 830 N N . GLY A 1 103 ? -12.365 -4.360 14.290 1.00 67.00 103 GLY A N 1
ATOM 831 C CA . GLY A 1 103 ? -12.213 -5.134 15.520 1.00 67.00 103 GLY A CA 1
ATOM 832 C C . GLY A 1 103 ? -11.146 -6.234 15.540 1.00 67.00 103 GLY A C 1
ATOM 833 O O . GLY A 1 103 ? -10.814 -6.660 16.641 1.00 67.00 103 GLY A O 1
ATOM 834 N N . GLU A 1 104 ? -10.557 -6.654 14.415 1.00 62.19 104 GLU A N 1
ATOM 835 C CA . GLU A 1 104 ? -9.459 -7.648 14.428 1.00 62.19 104 GLU A CA 1
ATOM 836 C C . GLU A 1 104 ? -8.170 -7.082 15.052 1.00 62.19 104 GLU A C 1
ATOM 838 O O . GLU A 1 104 ? -7.442 -7.805 15.729 1.00 62.19 104 GLU A O 1
ATOM 843 N N . TYR A 1 105 ? -7.943 -5.765 14.940 1.00 61.00 105 TYR A N 1
ATOM 844 C CA . TYR A 1 105 ? -6.815 -5.070 15.580 1.00 61.00 105 TYR A CA 1
ATOM 845 C C . TYR A 1 105 ? -6.867 -5.113 17.121 1.00 61.00 105 TYR A C 1
ATOM 847 O O . TYR A 1 105 ? -5.848 -4.912 17.777 1.00 61.00 105 TYR A O 1
ATOM 855 N N . LEU A 1 106 ? -8.032 -5.398 17.716 1.00 59.38 106 LEU A N 1
ATOM 856 C CA . LEU A 1 106 ? -8.184 -5.545 19.169 1.00 59.38 106 LEU A CA 1
ATOM 857 C C . LEU A 1 106 ? -7.740 -6.922 19.669 1.00 59.38 106 LEU A C 1
ATOM 859 O O . LEU A 1 106 ? -7.423 -7.071 20.845 1.00 59.38 106 LEU A O 1
ATOM 863 N N . ASN A 1 107 ? -7.691 -7.926 18.789 1.00 65.94 107 ASN A N 1
ATOM 864 C CA . ASN A 1 107 ? -7.401 -9.304 19.180 1.00 65.94 107 ASN A CA 1
ATOM 865 C C . ASN A 1 107 ? -5.902 -9.550 19.417 1.00 65.94 107 ASN A C 1
ATOM 867 O O . ASN A 1 107 ? -5.519 -10.669 19.746 1.00 65.94 107 ASN A O 1
ATOM 871 N N . GLY A 1 108 ? -5.041 -8.532 19.250 1.00 56.44 108 GLY A N 1
ATOM 872 C CA . GLY A 1 108 ? -3.617 -8.565 19.615 1.00 56.44 108 GLY A CA 1
ATOM 873 C C . GLY A 1 108 ? -2.767 -9.618 18.889 1.00 56.44 108 GLY A C 1
ATOM 874 O O . GLY A 1 108 ? -1.586 -9.775 19.205 1.00 56.44 108 GLY A O 1
ATOM 875 N N . GLN A 1 109 ? -3.354 -10.347 17.937 1.00 54.28 109 GLN A N 1
ATOM 876 C CA . GLN A 1 109 ? -2.705 -11.431 17.202 1.00 54.28 109 GLN A CA 1
ATOM 877 C C . GLN A 1 109 ? -1.980 -10.945 15.951 1.00 54.28 109 GLN A C 1
ATOM 879 O O . GLN A 1 109 ? -1.074 -11.635 15.488 1.00 54.28 109 GLN A O 1
ATOM 884 N N . ASP A 1 110 ? -2.267 -9.732 15.474 1.00 50.22 110 ASP A N 1
ATOM 885 C CA . ASP A 1 110 ? -1.510 -9.127 14.380 1.00 50.22 110 ASP A CA 1
ATOM 886 C C . ASP A 1 110 ? -0.239 -8.449 14.920 1.00 50.22 110 ASP A C 1
ATOM 888 O O . ASP A 1 110 ? -0.031 -7.239 14.868 1.00 50.22 110 ASP A O 1
ATOM 892 N N . LYS A 1 111 ? 0.645 -9.269 15.502 1.00 49.97 111 LYS A N 1
ATOM 893 C CA . LYS A 1 111 ? 2.019 -8.892 15.859 1.00 49.97 111 LYS A CA 1
ATOM 894 C C . LYS A 1 111 ? 2.919 -8.811 14.619 1.00 49.97 111 LYS A C 1
ATOM 896 O O . LYS A 1 111 ? 4.116 -9.075 14.722 1.00 49.97 111 LYS A O 1
ATOM 901 N N . SER A 1 112 ? 2.417 -8.414 13.450 1.00 49.00 112 SER A N 1
ATOM 902 C CA . SER A 1 112 ? 3.290 -7.991 12.353 1.00 49.00 112 SER A CA 1
ATOM 903 C C . SER A 1 112 ? 3.712 -6.534 12.573 1.00 49.00 112 SER A C 1
ATOM 905 O O . SER A 1 112 ? 3.342 -5.641 11.824 1.00 49.00 112 SER A O 1
ATOM 907 N N . ASN A 1 113 ? 4.480 -6.323 13.646 1.00 46.25 113 ASN A N 1
ATOM 908 C CA . ASN A 1 113 ? 5.409 -5.216 13.868 1.00 46.25 113 ASN A CA 1
ATOM 909 C C . ASN A 1 113 ? 4.861 -3.792 13.578 1.00 46.25 113 ASN A C 1
ATOM 911 O O . ASN A 1 113 ? 4.882 -3.369 12.419 1.00 46.25 113 ASN A O 1
ATOM 915 N N . PRO A 1 114 ? 4.454 -2.994 14.592 1.00 50.41 114 PRO A N 1
ATOM 916 C CA . PRO A 1 114 ? 4.203 -1.569 14.395 1.00 50.41 114 PRO A CA 1
ATOM 917 C C . PRO A 1 114 ? 5.541 -0.885 14.090 1.00 50.41 114 PRO A C 1
ATOM 919 O O . PRO A 1 114 ? 6.250 -0.409 14.975 1.00 50.41 114 PRO A O 1
ATOM 922 N N . LYS A 1 115 ? 5.936 -0.900 12.816 1.00 57.94 115 LYS A N 1
ATOM 923 C CA . LYS A 1 115 ? 7.159 -0.268 12.341 1.00 57.94 115 LYS A CA 1
ATOM 924 C C . LYS A 1 115 ? 6.956 1.233 12.515 1.00 57.94 115 LYS A C 1
ATOM 926 O O . LYS A 1 115 ? 6.201 1.840 11.765 1.00 57.94 115 LYS A O 1
ATOM 931 N N . SER A 1 116 ? 7.577 1.792 13.552 1.00 55.50 116 SER A N 1
ATOM 932 C CA . SER A 1 116 ? 7.615 3.230 13.815 1.00 55.50 116 SER A CA 1
ATOM 933 C C . SER A 1 116 ? 8.013 3.958 12.532 1.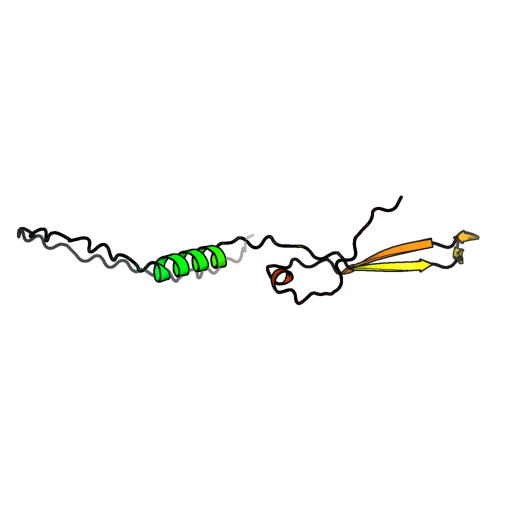00 55.50 116 SER A C 1
ATOM 935 O O . SER A 1 116 ? 9.135 3.808 12.042 1.00 55.50 116 SER A O 1
ATOM 937 N N . LEU A 1 117 ? 7.058 4.675 11.941 1.00 60.03 117 LEU A N 1
ATOM 938 C CA . LEU A 1 117 ? 7.268 5.468 10.740 1.00 60.03 117 LEU A CA 1
ATOM 939 C C . LEU A 1 117 ? 7.828 6.819 11.180 1.00 60.03 117 LEU A C 1
ATOM 941 O O . LEU A 1 117 ? 7.085 7.759 11.446 1.00 60.03 117 LEU A O 1
ATOM 945 N N . THR A 1 118 ? 9.148 6.909 11.304 1.00 60.72 118 THR A N 1
ATOM 946 C CA . THR A 1 118 ? 9.816 8.205 11.446 1.00 60.72 118 THR A CA 1
ATOM 947 C C . THR A 1 118 ? 9.820 8.930 10.098 1.00 60.72 118 THR A C 1
ATOM 949 O O . THR A 1 118 ? 10.119 8.291 9.084 1.00 60.72 118 THR A O 1
ATOM 952 N N . PRO A 1 119 ? 9.517 10.239 10.059 1.00 55.28 119 PRO A N 1
ATOM 953 C CA . PRO A 1 119 ? 9.530 11.006 8.819 1.00 55.28 119 PRO A CA 1
ATOM 954 C C . PRO A 1 119 ? 10.943 11.071 8.226 1.00 55.28 119 PRO A C 1
ATOM 956 O O . PRO A 1 119 ? 11.934 11.152 8.955 1.00 55.28 119 PRO A O 1
ATOM 959 N N . LEU A 1 120 ? 11.020 11.029 6.894 1.00 60.00 120 LEU A N 1
ATOM 960 C CA . LEU A 1 120 ? 12.260 11.238 6.146 1.00 60.00 120 LEU A CA 1
ATOM 961 C C . LEU A 1 120 ? 12.671 12.713 6.279 1.00 60.00 120 LEU A C 1
ATOM 963 O O . LEU A 1 120 ? 11.855 13.601 6.031 1.00 60.00 120 LEU A O 1
ATOM 967 N N . LYS A 1 121 ? 13.908 12.935 6.734 1.00 52.78 121 LYS A N 1
ATOM 968 C CA . LYS A 1 121 ? 14.569 14.246 6.780 1.00 52.78 121 LYS A CA 1
ATOM 969 C C . LYS A 1 121 ? 15.037 14.672 5.397 1.00 52.78 121 LYS A C 1
ATOM 971 O O . LYS A 1 121 ? 15.457 13.770 4.639 1.00 52.78 121 LYS A O 1
#

Sequence (121 aa):
MMKILTIGLLSIFILSGCSSKQETEVSSLKKVSPQEKIVKIDSLYEKERKEFLVETMYSSKIPVKTPDKILRVLVMPYVDEDMNLQTENFHFIKVDDGRWILGEYLNGQDKSNPKSLTPLK

Foldseek 3Di:
DDDDDDDDDDPDDDPPPDDDDDDDDDDDDDPPDPPPPPVPPDPPVVVVVVVVVCCVVVVFQDWDWAQFDKDWDWDDWDQDPVRDIDHIDIDIDGDGGTDTDGPPVVVVPPPPDPPPDDDDD

InterPro domains:
  IPR014118 Type IV conjugative transfer system protein TraV [PF09676] (26-100)

Solvent-accessible surface area (backbone atoms only — not comparable to full-atom values): 8601 Å² total; per-residue (Å²): 139,89,83,83,87,78,89,79,89,84,90,81,83,80,85,84,79,82,83,83,79,81,85,78,90,72,98,66,90,77,78,81,69,82,77,75,77,76,75,76,78,68,52,73,64,59,50,53,52,49,52,53,50,49,49,64,72,65,54,78,66,74,70,44,68,48,77,59,44,70,46,78,44,79,43,74,62,46,69,50,98,86,71,47,79,45,64,71,46,77,47,80,44,81,76,43,79,40,53,78,42,73,60,62,84,73,66,70,72,81,71,79,63,91,73,80,83,74,81,86,130

Secondary structure (DSSP, 8-state):
--------------------PPP--------------------HHHHHHHHHHHHHHHS----EEPPPEEEEEEEPPEE-TTS-EEPPEEEEEEEEPPPEESSGGGGS---S-----PPP-

Nearest PDB structures (foldseek):
  7spb-assembly1_A1  TM=8.813E-01  e=1.409E-02  Salmonella enterica subsp. enterica serovar Typhi
  7oko-assembly1_AA  TM=8.884E-01  e=2.923E-02  Salmonella enterica
  7spi-assembly1_B1  TM=8.628E-01  e=7.278E-02  Salmonella enterica subsp. enterica serovar Typhi
  5t7v-assembly1_S1  TM=2.321E-01  e=1.195E+00  Staphylococcus aureus
  5ibb-assembly2_1A  TM=2.414E-01  e=1.721E+00  Thermus thermophilus HB8